Protein AF-A0A1A7Z6F0-F1 (afdb_monomer_lite)

Secondary structure (DSSP, 8-state):
-HHHHHHHHHIIIIISTT-TTS---SS--SHHHHHHHHHHHHHIIIIIHHHHHTTHHHHHSSGGGS-S--SSPPP--

InterPro domains:
  IPR000907 Lipoxygenase [PTHR11771] (1-76)
  IPR013819 Lipoxygenase, C-terminal [PF00305] (1-75)
  IPR013819 Lipoxygenase, C-terminal [PS51393] (1-77)
  IPR036226 Lipoxigenase, C-terminal domain superfamily [SSF48484] (1-76)

pLDDT: mean 94.01, std 6.59, range [66.44, 98.62]

Organism: NCBI:txid60296

Radius of gyration: 19.9 Å; chains: 1; bounding box: 57×24×42 Å

Sequence (77 aa):
DPELQAWIRDISLEGFTELPSFGLASSLSSREELSTLLAVAIFASTAQHAATNNGQFDWCAWVPNTPCTMRLPPPTD

Structure (mmCIF, N/CA/C/O backbone):
data_AF-A0A1A7Z6F0-F1
#
_entry.id   AF-A0A1A7Z6F0-F1
#
loop_
_atom_site.group_PDB
_atom_site.id
_atom_site.type_symbol
_atom_site.label_atom_id
_atom_site.label_alt_id
_atom_site.label_comp_id
_atom_site.label_asym_id
_atom_site.label_entity_id
_atom_site.label_seq_id
_atom_site.pdbx_PDB_ins_code
_atom_site.Cartn_x
_atom_site.Cartn_y
_atom_site.Cartn_z
_atom_site.occupancy
_atom_site.B_iso_or_equiv
_atom_site.auth_seq_id
_atom_site.auth_comp_id
_atom_site.auth_asym_id
_atom_site.auth_atom_id
_atom_site.pdbx_PDB_model_num
ATOM 1 N N . ASP A 1 1 ? -21.174 0.477 19.347 1.00 95.75 1 ASP A N 1
ATOM 2 C CA . ASP A 1 1 ? -21.826 0.415 18.033 1.00 95.75 1 ASP A CA 1
ATOM 3 C C . ASP A 1 1 ? -21.547 -0.962 17.441 1.00 95.75 1 ASP A C 1
ATOM 5 O O . ASP A 1 1 ? -20.379 -1.256 17.205 1.00 95.75 1 ASP A O 1
ATOM 9 N N . PRO A 1 2 ? -22.555 -1.840 17.341 1.00 96.50 2 PRO A N 1
ATOM 10 C CA . PRO A 1 2 ? -22.356 -3.223 16.915 1.00 96.50 2 PRO A CA 1
ATOM 11 C C . PRO A 1 2 ? -21.894 -3.346 15.456 1.00 96.50 2 PRO A C 1
ATOM 13 O O . PRO A 1 2 ? -21.108 -4.243 15.164 1.00 96.50 2 PRO A O 1
ATOM 16 N N . GLU A 1 3 ? -22.314 -2.442 14.568 1.00 98.06 3 GLU A N 1
ATOM 17 C CA . GLU A 1 3 ? -21.914 -2.468 13.157 1.00 98.06 3 GLU A CA 1
ATOM 18 C C . GLU A 1 3 ? -20.439 -2.082 13.011 1.00 98.06 3 GLU A C 1
ATOM 20 O O . GLU A 1 3 ? -19.684 -2.779 12.335 1.00 98.06 3 GLU A O 1
ATOM 25 N N . LEU A 1 4 ? -19.985 -1.050 13.734 1.00 96.75 4 LEU A N 1
ATOM 26 C CA . LEU A 1 4 ? -18.566 -0.669 13.742 1.00 96.75 4 LEU A CA 1
ATOM 27 C C . LEU A 1 4 ? -17.657 -1.766 14.316 1.00 96.75 4 LEU A C 1
ATOM 29 O O . LEU A 1 4 ? -16.544 -1.949 13.828 1.00 96.75 4 LEU A O 1
ATOM 33 N N . GLN A 1 5 ? -18.111 -2.497 15.343 1.00 96.81 5 GLN A N 1
ATOM 34 C CA . GLN A 1 5 ? -17.337 -3.618 15.895 1.00 96.81 5 GLN A CA 1
ATOM 35 C C . GLN A 1 5 ? -17.281 -4.807 14.933 1.00 96.81 5 GLN A C 1
ATOM 37 O O . GLN A 1 5 ? -16.230 -5.431 14.810 1.00 96.81 5 GLN A O 1
ATOM 42 N N . ALA A 1 6 ? -18.382 -5.117 14.243 1.00 96.44 6 ALA A N 1
ATOM 43 C CA . ALA A 1 6 ? -18.386 -6.153 13.213 1.00 96.44 6 ALA A CA 1
ATOM 44 C C . ALA A 1 6 ? -17.433 -5.787 12.063 1.00 96.44 6 ALA A C 1
ATOM 46 O O . ALA A 1 6 ? -16.600 -6.599 11.680 1.00 96.44 6 ALA A O 1
ATOM 47 N N . TRP A 1 7 ? -17.464 -4.532 11.607 1.00 95.69 7 TRP A N 1
ATOM 48 C CA . TRP A 1 7 ? -16.587 -4.039 10.545 1.00 95.69 7 TRP A CA 1
ATOM 49 C C . TRP A 1 7 ? -15.091 -4.196 10.862 1.00 95.69 7 TRP A C 1
ATOM 51 O O . TRP A 1 7 ? -14.345 -4.746 10.051 1.00 95.69 7 TRP A O 1
ATOM 61 N N . ILE A 1 8 ? -14.632 -3.754 12.040 1.00 93.94 8 ILE A N 1
ATOM 62 C CA . ILE A 1 8 ? -13.210 -3.899 12.400 1.00 93.94 8 ILE A CA 1
ATOM 63 C C . ILE A 1 8 ? -12.820 -5.363 12.628 1.00 93.94 8 ILE A C 1
ATOM 65 O O . ILE A 1 8 ? -11.703 -5.770 12.300 1.00 93.94 8 ILE A O 1
ATOM 69 N N . ARG A 1 9 ? -13.750 -6.177 13.137 1.00 92.94 9 ARG A N 1
ATOM 70 C CA . ARG A 1 9 ? -13.538 -7.612 13.291 1.00 92.94 9 ARG A CA 1
ATOM 71 C C . ARG A 1 9 ? -13.318 -8.274 11.936 1.00 92.94 9 ARG A C 1
ATOM 73 O O . ARG A 1 9 ? -12.314 -8.962 11.796 1.00 92.94 9 ARG A O 1
ATOM 80 N N . ASP A 1 10 ? -14.175 -8.003 10.956 1.00 93.62 10 ASP A N 1
ATOM 81 C CA . ASP A 1 10 ? -14.059 -8.547 9.599 1.00 93.62 10 ASP A CA 1
ATOM 82 C C . ASP A 1 10 ? -12.730 -8.137 8.952 1.00 93.62 10 ASP A C 1
ATOM 84 O O . ASP A 1 10 ? -12.021 -8.976 8.402 1.00 93.62 10 ASP A O 1
ATOM 88 N N . ILE A 1 11 ? -12.316 -6.871 9.092 1.00 91.88 11 ILE A N 1
ATOM 89 C CA . ILE A 1 11 ? -11.003 -6.426 8.603 1.00 91.88 11 ILE A CA 1
ATOM 90 C C . ILE A 1 11 ? -9.877 -7.226 9.269 1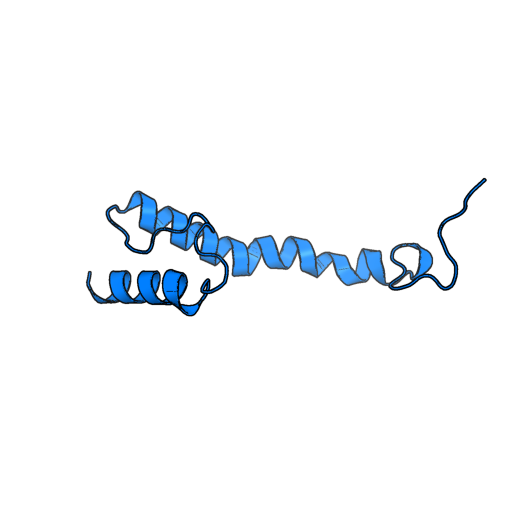.00 91.88 11 ILE A C 1
ATOM 92 O O . ILE A 1 11 ? -9.014 -7.763 8.579 1.00 91.88 11 ILE A O 1
ATOM 96 N N . SER A 1 12 ? -9.868 -7.299 10.601 1.00 89.50 12 SER A N 1
ATOM 97 C CA . SER A 1 12 ? -8.770 -7.922 11.349 1.00 89.50 12 SER A CA 1
ATOM 98 C C . SER A 1 12 ? -8.690 -9.442 11.175 1.00 89.50 12 SER A C 1
ATOM 100 O O . SER A 1 12 ? -7.589 -9.976 11.078 1.00 89.50 12 SER A O 1
ATOM 102 N N . LEU A 1 13 ? -9.834 -10.131 11.137 1.00 88.19 13 LEU A N 1
ATOM 103 C CA . LEU A 1 13 ? -9.901 -11.590 11.121 1.00 88.19 13 LEU A CA 1
ATOM 104 C C . LEU A 1 13 ? -9.938 -12.160 9.710 1.00 88.19 13 LEU A C 1
ATOM 106 O O . LEU A 1 13 ? -9.334 -13.201 9.507 1.00 88.19 13 LEU A O 1
ATOM 110 N N . GLU A 1 14 ? -10.600 -11.493 8.761 1.00 90.25 14 GLU A N 1
ATOM 111 C CA . GLU A 1 14 ? -10.765 -11.988 7.387 1.00 90.25 14 GLU A CA 1
ATOM 112 C C . GLU A 1 14 ? -9.841 -11.257 6.401 1.00 90.25 14 GLU A C 1
ATOM 114 O O . GLU A 1 14 ? -9.274 -11.868 5.496 1.00 90.25 14 GLU A O 1
ATOM 119 N N . GLY A 1 15 ? -9.652 -9.944 6.576 1.00 88.75 15 GLY A N 1
ATOM 120 C CA . GLY A 1 15 ? -8.794 -9.134 5.703 1.00 88.75 15 GLY A CA 1
ATOM 121 C C . GLY A 1 15 ? -7.293 -9.323 5.951 1.00 88.75 15 GLY A C 1
ATOM 122 O O . GLY A 1 15 ? -6.503 -9.259 5.009 1.00 88.75 15 GLY A O 1
ATOM 123 N N . PHE A 1 16 ? -6.898 -9.576 7.202 1.00 87.88 16 PHE A N 1
ATOM 124 C CA . PHE A 1 16 ? -5.503 -9.758 7.629 1.00 87.88 16 PHE A CA 1
ATOM 125 C C . PHE A 1 16 ? -5.229 -11.161 8.207 1.00 87.88 16 PHE A C 1
ATOM 127 O O . PHE A 1 16 ? -4.352 -11.320 9.055 1.00 87.88 16 PHE A O 1
ATOM 134 N N . THR A 1 17 ? -5.947 -12.184 7.728 1.00 81.06 17 THR A N 1
ATOM 135 C CA . THR A 1 17 ? -5.862 -13.600 8.160 1.00 81.06 17 THR A CA 1
ATOM 136 C C . THR A 1 17 ? -4.437 -14.128 8.347 1.00 81.06 17 THR A C 1
ATOM 138 O O . THR A 1 17 ? -4.130 -14.741 9.366 1.00 81.06 17 THR A O 1
ATOM 141 N N . GLU A 1 18 ? -3.545 -13.863 7.391 1.00 79.75 18 GLU A N 1
ATOM 142 C CA . GLU A 1 18 ? -2.157 -14.361 7.397 1.00 79.75 18 GLU A CA 1
ATOM 143 C C . GLU A 1 18 ? -1.186 -13.474 8.205 1.00 79.75 18 GLU A C 1
ATOM 145 O O . GLU A 1 18 ? 0.024 -13.706 8.225 1.00 79.75 18 GLU A O 1
ATOM 150 N N . LEU A 1 19 ? -1.693 -12.431 8.872 1.00 80.50 19 LEU A N 1
ATOM 151 C CA . LEU A 1 19 ? -0.902 -11.457 9.627 1.00 80.50 19 LEU A CA 1
ATOM 152 C C . LEU A 1 19 ? -1.489 -11.223 11.035 1.00 80.50 19 LEU A C 1
ATOM 154 O O . LEU A 1 19 ? -1.840 -10.096 11.390 1.00 80.50 19 LEU A O 1
ATOM 158 N N . PRO A 1 20 ? -1.534 -12.253 11.903 1.00 66.44 20 PRO A N 1
ATOM 159 C CA . PRO A 1 20 ? -2.136 -12.146 13.236 1.00 66.44 20 PRO A CA 1
ATOM 160 C C . PRO A 1 20 ? -1.428 -11.136 14.158 1.00 66.44 20 PRO A C 1
ATOM 162 O O . PRO A 1 20 ? -2.009 -10.673 15.136 1.00 66.44 20 PRO A O 1
ATOM 165 N N . SER A 1 21 ? -0.181 -10.763 13.851 1.00 74.56 21 SER A N 1
ATOM 166 C CA . SER A 1 21 ? 0.594 -9.745 14.569 1.00 74.56 21 SER A CA 1
ATOM 167 C C . SER A 1 21 ? 0.715 -8.419 13.806 1.00 74.56 21 SER A C 1
ATOM 169 O O . SER A 1 21 ? 1.644 -7.658 14.071 1.00 74.56 21 SER A O 1
ATOM 171 N N . PHE A 1 22 ? -0.190 -8.125 12.862 1.00 76.75 22 PHE A N 1
ATOM 172 C CA . PHE A 1 22 ? -0.178 -6.875 12.081 1.00 76.75 22 PHE A CA 1
ATOM 173 C C . PHE A 1 22 ? -0.301 -5.607 12.947 1.00 76.75 22 PHE A C 1
ATOM 175 O O . PHE A 1 22 ? -0.028 -4.504 12.484 1.00 76.75 22 PHE A O 1
ATOM 182 N N . GLY A 1 23 ? -0.693 -5.753 14.218 1.00 79.31 23 GLY A N 1
ATOM 183 C CA . GLY A 1 23 ? -0.819 -4.642 15.164 1.00 79.31 23 GLY A CA 1
ATOM 184 C C . GLY A 1 23 ? -2.148 -3.893 15.060 1.00 79.31 23 GLY A C 1
ATOM 185 O O . GLY A 1 23 ? -2.324 -2.878 15.727 1.00 79.31 23 GLY A O 1
ATOM 186 N N . LEU A 1 24 ? -3.092 -4.394 14.258 1.00 84.38 24 LEU A N 1
ATOM 187 C CA . LEU A 1 24 ? -4.454 -3.877 14.184 1.00 84.38 24 LEU A CA 1
ATOM 188 C C . LEU A 1 24 ? -5.332 -4.550 15.246 1.00 84.38 24 LEU A C 1
ATOM 190 O O . LEU A 1 24 ? -5.420 -5.775 15.305 1.00 84.38 24 LEU A O 1
ATOM 194 N N . ALA A 1 25 ? -5.991 -3.748 16.082 1.00 83.81 25 ALA A N 1
ATOM 195 C CA . ALA A 1 25 ? -6.950 -4.256 17.056 1.00 83.81 25 ALA A CA 1
ATOM 196 C C . ALA A 1 25 ? -8.197 -4.826 16.356 1.00 83.81 25 ALA A C 1
ATOM 198 O O . ALA A 1 25 ? -8.658 -4.278 15.359 1.00 83.81 25 ALA A O 1
ATOM 199 N N . SER A 1 26 ? -8.781 -5.887 16.914 1.00 85.88 26 SER A N 1
ATOM 200 C CA . SER A 1 26 ? -10.025 -6.504 16.421 1.00 85.88 26 SER A CA 1
ATOM 201 C C . SER A 1 26 ? -11.298 -5.899 17.028 1.00 85.88 26 SER A C 1
ATOM 203 O O . SER A 1 26 ? -12.406 -6.361 16.756 1.00 85.88 26 SER A O 1
ATOM 205 N N . SER A 1 27 ? -11.146 -4.865 17.857 1.00 92.19 27 SER A N 1
ATOM 206 C CA . SER A 1 27 ? -12.231 -4.105 18.477 1.00 92.19 27 SER A CA 1
ATOM 207 C C . SER A 1 27 ? -11.804 -2.657 18.695 1.00 92.19 27 SER A C 1
ATOM 209 O O . SER A 1 27 ? -10.630 -2.401 18.962 1.00 92.19 27 SER A O 1
ATOM 211 N N . LEU A 1 28 ? -12.759 -1.729 18.651 1.00 94.31 28 LEU A N 1
ATOM 212 C CA . LEU A 1 28 ? -12.528 -0.299 18.891 1.00 94.31 28 LEU A CA 1
ATOM 213 C C . LEU A 1 28 ? -13.210 0.133 20.190 1.00 94.31 28 LEU A C 1
ATOM 215 O O . LEU A 1 28 ? -14.419 -0.042 20.345 1.00 94.31 28 LEU A O 1
ATOM 219 N N . SER A 1 29 ? -12.452 0.711 21.112 1.00 95.06 29 SER A N 1
ATOM 220 C CA . SER A 1 29 ? -12.912 1.079 22.455 1.00 95.06 29 SER A CA 1
ATOM 221 C C . SER A 1 29 ? -13.010 2.592 22.673 1.00 95.06 29 SER A C 1
ATOM 223 O O . SER A 1 29 ? -13.755 3.036 23.550 1.00 95.06 29 SER A O 1
ATOM 225 N N . SER A 1 30 ? -12.319 3.389 21.851 1.00 96.31 30 SER A N 1
ATOM 226 C CA . SER A 1 30 ? -12.284 4.852 21.954 1.00 96.31 30 SER A CA 1
ATOM 227 C C . SER A 1 30 ? -12.552 5.563 20.622 1.00 96.31 30 SER A C 1
ATOM 229 O O . SER A 1 30 ? -12.465 4.983 19.534 1.00 96.31 30 SER A O 1
ATOM 231 N N . ARG A 1 31 ? -12.896 6.855 20.699 1.00 96.88 31 ARG A N 1
ATOM 232 C CA . ARG A 1 31 ? -13.091 7.699 19.505 1.00 96.88 31 ARG A CA 1
ATOM 233 C C . ARG A 1 31 ? -11.762 8.001 18.825 1.00 96.88 31 ARG A C 1
ATOM 235 O O . ARG A 1 31 ? -11.721 8.152 17.606 1.00 96.88 31 ARG A O 1
ATOM 242 N N . GLU A 1 32 ? -10.698 8.085 19.607 1.00 97.12 32 GLU A N 1
ATOM 243 C CA . GLU A 1 32 ? -9.330 8.326 19.172 1.00 97.12 32 GLU A CA 1
ATOM 244 C C . GLU A 1 32 ? -8.829 7.156 18.313 1.00 97.12 32 GLU A C 1
ATOM 246 O O . GLU A 1 32 ? -8.297 7.383 17.225 1.00 97.12 32 GLU A O 1
ATOM 251 N N . GLU 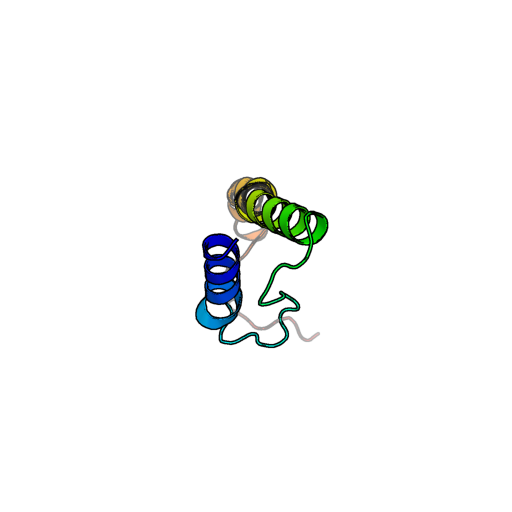A 1 33 ? -9.084 5.912 18.739 1.00 94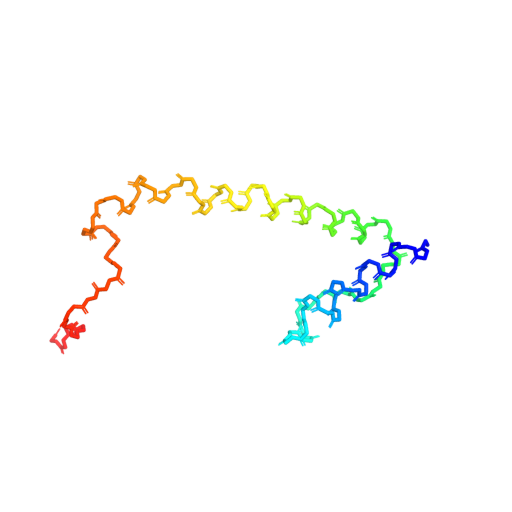.81 33 GLU A N 1
ATOM 252 C CA . GLU A 1 33 ? -8.785 4.702 17.956 1.00 94.81 33 GLU A CA 1
ATOM 253 C C . GLU A 1 33 ? -9.539 4.696 16.622 1.00 94.81 33 GLU A C 1
ATOM 255 O O . GLU A 1 33 ? -8.927 4.534 15.565 1.00 94.81 33 GLU A O 1
ATOM 260 N N . LEU A 1 34 ? -10.856 4.936 16.655 1.00 95.88 34 LEU A N 1
ATOM 261 C CA . LEU A 1 34 ? -11.681 4.986 15.445 1.00 95.88 34 LEU A CA 1
ATOM 262 C C . LEU A 1 34 ? -11.208 6.086 14.484 1.00 95.88 34 LEU A C 1
ATOM 264 O O . LEU A 1 34 ? -11.070 5.845 13.286 1.00 95.88 34 LEU A O 1
ATOM 268 N N . SER A 1 35 ? -10.934 7.285 15.000 1.00 97.50 35 SER A N 1
ATOM 269 C CA . SER A 1 35 ? -10.493 8.421 14.180 1.00 97.50 35 SER A CA 1
ATOM 270 C C . SER A 1 35 ? -9.138 8.149 13.532 1.00 97.50 35 SER A C 1
ATOM 272 O O . SER A 1 35 ? -8.953 8.438 12.351 1.00 97.50 35 SER A O 1
ATOM 274 N N . THR A 1 36 ? -8.212 7.544 14.280 1.00 95.88 36 THR A N 1
ATOM 275 C CA . THR A 1 36 ? -6.894 7.148 13.766 1.00 95.88 36 THR A CA 1
ATOM 276 C C . THR A 1 36 ? -7.033 6.111 12.655 1.00 95.88 36 THR A C 1
ATOM 278 O O . THR A 1 36 ? -6.457 6.281 11.582 1.00 95.88 36 THR A O 1
ATOM 281 N N . LEU A 1 37 ? -7.846 5.073 12.869 1.00 94.69 37 LEU A N 1
ATOM 282 C CA . LEU A 1 37 ? -8.081 4.029 11.873 1.00 94.69 37 LEU A CA 1
ATOM 283 C C . LEU A 1 37 ? -8.685 4.592 10.579 1.00 94.69 37 LEU A C 1
ATOM 285 O O . LEU A 1 37 ? -8.205 4.286 9.487 1.00 94.69 37 LEU A O 1
ATOM 289 N N . LEU A 1 38 ? -9.716 5.433 10.688 1.00 96.75 38 LEU A N 1
ATOM 290 C CA . LEU A 1 38 ? -10.360 6.045 9.525 1.00 96.75 38 LEU A CA 1
ATOM 291 C C . LEU A 1 38 ? -9.402 6.972 8.771 1.00 96.75 38 LEU A C 1
ATOM 293 O O . LEU A 1 38 ? -9.367 6.940 7.541 1.00 96.75 38 LEU A O 1
ATOM 297 N N . ALA A 1 39 ? -8.589 7.752 9.489 1.00 97.94 39 ALA A N 1
ATOM 298 C CA . ALA A 1 39 ? -7.560 8.581 8.872 1.00 97.94 39 ALA A CA 1
ATOM 299 C C . ALA A 1 39 ? -6.554 7.731 8.082 1.00 97.94 39 ALA A C 1
ATOM 301 O O . ALA A 1 39 ? -6.246 8.070 6.940 1.00 97.94 39 ALA A O 1
ATOM 302 N N . VAL A 1 40 ? -6.101 6.603 8.640 1.00 95.88 40 VAL A N 1
ATOM 303 C CA . VAL A 1 40 ? -5.209 5.662 7.944 1.00 95.88 40 VAL A CA 1
ATOM 304 C C . VAL A 1 40 ? -5.883 5.075 6.705 1.00 95.88 40 VAL A C 1
ATOM 306 O O . VAL A 1 40 ? -5.268 5.067 5.643 1.00 95.88 40 V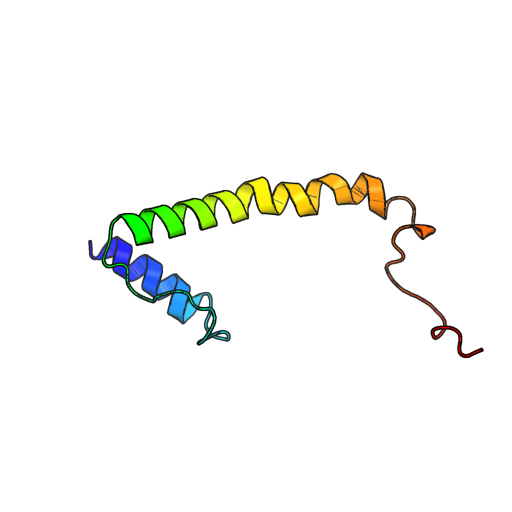AL A O 1
ATOM 309 N N . ALA A 1 41 ? -7.139 4.635 6.794 1.00 95.88 41 ALA A N 1
ATOM 310 C CA . ALA A 1 41 ? -7.858 4.058 5.656 1.00 95.88 41 ALA A CA 1
ATOM 311 C C . ALA A 1 41 ? -8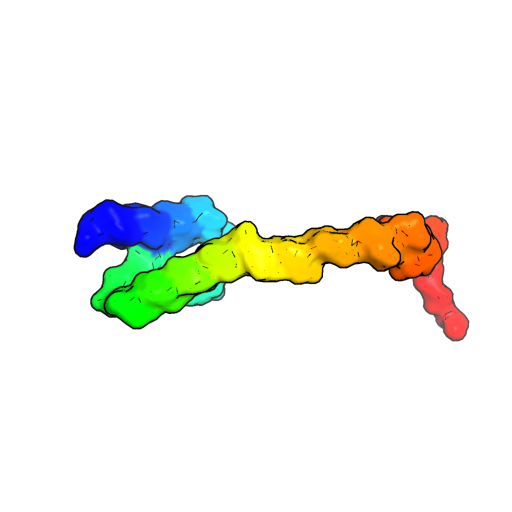.038 5.066 4.504 1.00 95.88 41 ALA A C 1
ATOM 313 O O . ALA A 1 41 ? -7.783 4.746 3.337 1.00 95.88 41 ALA A O 1
ATOM 314 N N . ILE A 1 42 ? -8.423 6.306 4.827 1.00 98.56 42 ILE A N 1
ATOM 315 C CA . ILE A 1 42 ? -8.556 7.390 3.845 1.00 98.56 42 ILE A CA 1
ATOM 316 C C . ILE A 1 42 ? -7.186 7.728 3.252 1.00 98.56 42 ILE A C 1
ATOM 318 O O . ILE A 1 42 ? -7.050 7.816 2.035 1.00 98.56 42 ILE A O 1
ATOM 322 N N . PHE A 1 43 ? -6.155 7.877 4.084 1.00 98.50 43 PHE A N 1
ATOM 323 C CA . PHE A 1 43 ? -4.803 8.196 3.627 1.00 98.50 43 PHE A CA 1
ATOM 324 C C . PHE A 1 43 ? -4.229 7.103 2.713 1.00 98.50 43 PHE A C 1
ATOM 326 O O . PHE A 1 43 ? -3.707 7.412 1.640 1.00 98.50 43 PHE A O 1
ATOM 333 N N . ALA A 1 44 ? -4.374 5.833 3.101 1.00 97.31 44 ALA A N 1
ATOM 334 C CA . ALA A 1 44 ? -3.881 4.677 2.358 1.00 97.31 44 ALA A CA 1
ATOM 335 C C . ALA A 1 44 ? -4.504 4.584 0.955 1.00 97.31 44 ALA A C 1
ATOM 337 O O . ALA A 1 44 ? -3.801 4.378 -0.034 1.00 97.31 44 ALA A O 1
ATOM 338 N N . SER A 1 45 ? -5.818 4.793 0.863 1.00 98.06 45 SER A N 1
ATOM 339 C CA . SER A 1 45 ? -6.564 4.743 -0.401 1.00 98.06 45 SER A CA 1
ATOM 340 C C . SER A 1 45 ? -6.414 5.998 -1.270 1.00 98.06 45 SER A C 1
ATOM 342 O O . SER A 1 45 ? -6.837 5.989 -2.425 1.00 98.06 45 SER A O 1
ATOM 344 N N . THR A 1 46 ? -5.802 7.069 -0.752 1.00 98.56 46 THR A N 1
ATOM 345 C CA . THR A 1 46 ? -5.647 8.343 -1.469 1.00 98.56 46 THR A CA 1
ATOM 346 C C . THR A 1 46 ? -4.183 8.751 -1.597 1.00 98.56 46 THR A C 1
ATOM 348 O O . THR A 1 46 ? -3.530 8.393 -2.575 1.00 98.56 46 THR A O 1
ATOM 351 N N . ALA A 1 47 ? -3.657 9.504 -0.631 1.00 98.62 47 ALA A N 1
ATOM 352 C CA . ALA A 1 47 ? -2.332 10.104 -0.684 1.00 98.62 47 ALA A CA 1
ATOM 353 C C . ALA A 1 47 ? -1.219 9.053 -0.767 1.00 98.62 47 ALA A C 1
ATOM 355 O O . ALA A 1 47 ? -0.299 9.224 -1.563 1.00 98.62 47 ALA A O 1
ATOM 356 N N . GLN A 1 48 ? -1.324 7.948 -0.021 1.00 98.56 48 GLN A N 1
ATOM 357 C CA . GLN A 1 48 ? -0.338 6.867 -0.093 1.00 98.56 48 GLN A CA 1
ATOM 358 C C . GLN A 1 48 ? -0.316 6.225 -1.486 1.00 98.56 48 GLN A C 1
ATOM 360 O O . GLN A 1 48 ? 0.758 6.070 -2.063 1.00 98.56 48 GLN A O 1
ATOM 365 N N . HIS A 1 49 ? -1.488 5.891 -2.041 1.00 98.44 49 HIS A N 1
ATOM 366 C CA . HIS A 1 49 ? -1.596 5.352 -3.398 1.00 98.44 49 HIS A CA 1
ATOM 367 C C . HIS A 1 49 ? -1.058 6.345 -4.436 1.00 98.44 49 HIS A C 1
ATOM 369 O O . HIS A 1 49 ? -0.238 5.981 -5.270 1.00 98.44 49 HIS A O 1
ATOM 375 N N . ALA A 1 50 ? -1.459 7.617 -4.373 1.00 98.62 50 ALA A N 1
ATOM 376 C CA . ALA A 1 50 ? -0.992 8.644 -5.302 1.00 98.62 50 ALA A CA 1
ATOM 377 C C . ALA A 1 50 ? 0.534 8.834 -5.247 1.00 98.62 50 ALA A C 1
ATOM 379 O O . ALA A 1 50 ? 1.167 8.973 -6.294 1.00 98.62 50 ALA A O 1
ATOM 380 N N . ALA A 1 51 ? 1.128 8.803 -4.050 1.00 98.44 51 ALA A N 1
ATOM 381 C CA . ALA A 1 51 ? 2.564 8.984 -3.856 1.00 98.44 51 ALA A CA 1
ATOM 382 C C . ALA A 1 51 ? 3.404 7.866 -4.493 1.00 98.44 51 ALA A C 1
ATOM 384 O O . ALA A 1 51 ? 4.486 8.144 -5.007 1.00 98.44 51 ALA A O 1
ATOM 385 N N . THR A 1 52 ? 2.920 6.621 -4.493 1.00 97.25 52 THR A N 1
ATOM 386 C CA . THR A 1 52 ? 3.629 5.491 -5.119 1.00 97.25 52 THR A CA 1
ATOM 387 C C . THR A 1 52 ? 3.236 5.275 -6.579 1.00 97.25 52 THR A C 1
ATOM 389 O O . THR A 1 52 ? 4.029 4.742 -7.351 1.00 97.25 52 THR A O 1
ATOM 392 N N . ASN A 1 53 ? 2.035 5.701 -6.978 1.00 98.00 53 ASN A N 1
ATOM 393 C CA . ASN A 1 53 ? 1.503 5.463 -8.314 1.00 98.00 53 ASN A CA 1
ATOM 394 C C . ASN A 1 53 ? 1.853 6.567 -9.321 1.00 98.00 53 ASN A C 1
ATOM 396 O O . ASN A 1 53 ? 2.245 6.260 -10.445 1.00 98.00 53 ASN A O 1
ATOM 400 N N . ASN A 1 54 ? 1.691 7.842 -8.958 1.00 98.25 54 ASN A N 1
ATOM 401 C CA . ASN A 1 54 ? 1.671 8.926 -9.948 1.00 98.25 54 ASN A CA 1
ATOM 402 C C . ASN A 1 54 ? 3.023 9.135 -10.643 1.00 98.25 54 ASN A C 1
ATOM 404 O O . ASN A 1 54 ? 3.047 9.523 -11.804 1.00 98.25 54 ASN A O 1
ATOM 408 N N . GLY A 1 55 ? 4.132 8.832 -9.963 1.00 97.94 55 GLY A N 1
ATOM 409 C CA . GLY A 1 55 ? 5.475 8.933 -10.539 1.00 97.94 55 GLY A CA 1
ATOM 410 C C . GLY A 1 55 ? 5.895 7.737 -11.398 1.00 97.94 55 GLY A C 1
ATOM 411 O O . GLY A 1 55 ? 6.976 7.775 -11.979 1.00 97.94 55 GLY A O 1
ATOM 412 N N . GLN A 1 56 ? 5.094 6.666 -11.486 1.00 98.38 56 GLN A N 1
ATOM 413 C CA . GLN A 1 56 ? 5.524 5.434 -12.159 1.00 98.38 56 GLN A CA 1
ATOM 414 C C . GLN A 1 56 ? 5.941 5.678 -13.610 1.00 98.38 56 GLN A C 1
ATOM 416 O O . GLN A 1 56 ? 6.969 5.170 -14.037 1.00 98.38 56 GLN A O 1
ATOM 421 N N . PHE A 1 57 ? 5.184 6.464 -14.377 1.00 97.69 57 PHE A N 1
ATOM 422 C CA . PHE A 1 57 ? 5.558 6.729 -15.765 1.00 97.69 57 PHE A CA 1
ATOM 423 C C . PHE A 1 57 ? 6.810 7.608 -15.859 1.00 97.69 57 PHE A C 1
ATOM 425 O O . PHE A 1 57 ? 7.739 7.260 -16.583 1.00 97.69 57 PHE A O 1
ATOM 432 N N . ASP A 1 58 ? 6.872 8.689 -15.082 1.00 98.31 58 ASP A N 1
ATOM 433 C CA . ASP A 1 58 ? 7.987 9.641 -15.116 1.00 98.31 58 ASP A CA 1
ATOM 434 C C . ASP A 1 58 ? 9.341 8.973 -14.829 1.00 98.31 58 ASP A C 1
ATOM 436 O O . ASP A 1 58 ? 10.348 9.311 -15.452 1.00 98.31 58 ASP A O 1
ATOM 440 N N . TRP A 1 59 ? 9.363 7.988 -13.924 1.00 97.38 59 TRP A N 1
ATOM 441 C CA . TRP A 1 59 ? 10.584 7.277 -13.543 1.00 97.38 59 TRP A CA 1
ATOM 442 C C . TRP A 1 59 ? 10.806 5.979 -14.321 1.00 97.38 59 TRP A C 1
ATOM 444 O O . TRP A 1 59 ? 11.945 5.665 -14.668 1.00 97.38 59 TRP A O 1
ATOM 454 N N . CYS A 1 60 ? 9.754 5.219 -14.624 1.00 97.81 60 CYS A N 1
ATOM 455 C CA . CYS A 1 60 ? 9.901 3.878 -15.194 1.00 97.81 60 CYS A CA 1
ATOM 456 C C . CYS A 1 60 ? 9.786 3.842 -16.727 1.00 97.81 60 CYS A C 1
ATOM 458 O O . CYS A 1 60 ? 10.113 2.814 -17.320 1.00 97.81 60 CYS A O 1
ATOM 460 N N . ALA A 1 61 ? 9.350 4.921 -17.397 1.00 97.81 61 ALA A N 1
ATOM 461 C CA . ALA A 1 61 ? 9.236 4.938 -18.863 1.00 97.81 61 ALA A CA 1
ATOM 462 C C . ALA A 1 61 ? 10.597 4.798 -19.566 1.00 97.81 61 ALA A C 1
ATOM 464 O O . ALA A 1 61 ? 10.688 4.227 -20.655 1.00 97.81 61 ALA A O 1
ATOM 465 N N . TRP A 1 62 ? 11.672 5.283 -18.938 1.00 98.12 62 TRP A N 1
ATOM 466 C CA . TRP A 1 62 ? 13.031 5.051 -19.408 1.00 98.12 62 TRP A CA 1
ATOM 467 C C . TRP A 1 62 ? 13.586 3.764 -18.795 1.00 98.12 62 TRP A C 1
ATOM 469 O O . TRP A 1 62 ? 14.080 3.761 -17.670 1.00 98.12 62 TRP A O 1
ATOM 479 N N . VAL A 1 63 ? 13.524 2.666 -19.555 1.00 98.31 63 VAL A N 1
ATOM 480 C CA . VAL A 1 63 ? 13.870 1.309 -19.083 1.00 98.31 63 VAL A CA 1
ATOM 481 C C . VAL A 1 63 ? 15.218 1.221 -18.346 1.00 98.31 63 VAL A C 1
ATOM 483 O O . VAL A 1 63 ? 15.260 0.554 -17.316 1.00 98.31 63 VAL A O 1
ATOM 486 N N . PRO A 1 64 ? 16.311 1.885 -18.772 1.00 98.00 64 PRO A N 1
ATOM 487 C CA . PRO A 1 64 ? 17.562 1.861 -18.011 1.00 98.00 64 PRO A CA 1
ATOM 488 C C . PRO A 1 64 ? 17.471 2.434 -16.586 1.00 98.00 64 PRO A C 1
ATOM 490 O O . PRO A 1 64 ? 18.271 2.042 -15.743 1.00 98.00 64 PRO A O 1
ATOM 493 N N . ASN A 1 65 ? 16.524 3.337 -16.302 1.00 98.19 65 ASN A N 1
ATOM 494 C CA . ASN A 1 65 ? 16.307 3.893 -14.961 1.00 98.19 65 ASN A CA 1
ATOM 495 C C . ASN A 1 65 ? 15.549 2.927 -14.035 1.00 98.19 65 ASN A C 1
ATOM 497 O O . ASN A 1 65 ? 15.732 2.953 -12.821 1.00 98.19 65 ASN A O 1
ATOM 501 N N . THR A 1 66 ? 14.689 2.066 -14.583 1.00 97.69 66 THR A N 1
ATOM 502 C CA . THR A 1 66 ? 13.933 1.077 -13.797 1.00 97.69 66 THR A CA 1
ATOM 503 C C . THR A 1 66 ? 13.775 -0.226 -14.584 1.00 97.69 66 THR A C 1
ATOM 505 O O . THR A 1 66 ? 12.690 -0.536 -15.082 1.00 97.69 66 THR A O 1
ATOM 508 N N . PRO A 1 67 ? 14.859 -1.007 -14.743 1.00 97.62 67 PRO A N 1
ATOM 509 C CA . PRO A 1 67 ? 14.790 -2.277 -15.447 1.00 97.62 67 PRO A CA 1
ATOM 510 C C . PRO A 1 67 ? 13.924 -3.264 -14.656 1.00 97.62 67 PRO A C 1
ATOM 512 O O . PRO A 1 67 ? 14.187 -3.541 -13.489 1.00 97.62 67 PRO A O 1
ATOM 515 N N . CYS A 1 68 ? 12.904 -3.840 -15.296 1.00 97.69 68 CYS A N 1
ATOM 516 C CA . CYS A 1 68 ? 12.042 -4.843 -14.660 1.00 97.69 68 CYS A CA 1
ATOM 517 C C . CYS A 1 68 ? 12.731 -6.207 -14.478 1.00 97.69 68 CYS A C 1
ATOM 519 O O . CYS A 1 68 ? 12.236 -7.062 -13.747 1.00 97.69 68 CYS A O 1
ATOM 521 N N . THR A 1 69 ? 13.855 -6.434 -15.165 1.00 97.88 69 THR A N 1
ATOM 522 C CA . THR A 1 69 ? 14.630 -7.674 -15.101 1.00 97.88 69 THR A CA 1
ATOM 523 C C . THR A 1 69 ? 16.070 -7.458 -15.566 1.00 97.88 69 THR A C 1
ATOM 525 O O . THR A 1 69 ? 16.361 -6.519 -16.311 1.00 97.88 69 THR A O 1
ATOM 528 N N . MET A 1 70 ? 16.963 -8.365 -15.170 1.00 98.12 70 MET A N 1
ATOM 529 C CA . MET A 1 70 ? 18.360 -8.421 -15.599 1.00 98.12 70 MET A CA 1
ATOM 530 C C . MET A 1 70 ? 18.645 -9.796 -16.207 1.00 98.12 70 MET A C 1
ATOM 532 O O . MET A 1 70 ? 18.171 -10.815 -15.716 1.00 98.12 70 MET A O 1
ATOM 536 N N . ARG A 1 71 ? 19.421 -9.830 -17.296 1.00 98.12 71 ARG A N 1
ATOM 537 C CA . ARG A 1 71 ? 19.703 -11.068 -18.054 1.00 98.12 71 ARG A CA 1
ATOM 538 C C . ARG A 1 71 ? 20.978 -11.793 -17.617 1.00 98.12 71 ARG A C 1
ATOM 540 O O . ARG A 1 71 ? 21.283 -12.850 -18.155 1.00 98.12 71 ARG A O 1
ATOM 547 N N . LEU A 1 72 ? 21.733 -11.205 -16.697 1.00 98.06 72 LEU A N 1
ATOM 548 C CA . LEU A 1 72 ? 23.012 -11.699 -16.192 1.00 98.06 72 LEU A CA 1
ATOM 549 C C . LEU A 1 72 ? 23.062 -11.490 -14.670 1.00 98.06 72 LEU A C 1
ATOM 551 O O . LEU A 1 72 ? 22.348 -10.614 -14.169 1.00 98.06 72 LEU A O 1
ATOM 555 N N . PRO A 1 73 ? 23.872 -12.274 -13.936 1.00 97.75 73 PRO A N 1
ATOM 556 C CA . PRO A 1 73 ? 24.072 -12.061 -12.507 1.00 97.75 73 PRO A CA 1
ATOM 557 C C . PRO A 1 73 ? 24.724 -10.695 -12.220 1.00 97.75 73 PRO A C 1
ATOM 559 O O . PRO A 1 73 ? 25.353 -10.115 -13.112 1.00 97.75 73 PRO A O 1
ATOM 562 N N . PRO A 1 74 ? 24.609 -10.182 -10.979 1.00 97.88 74 PRO A N 1
ATOM 563 C CA . PRO A 1 74 ? 25.402 -9.041 -10.531 1.00 97.88 74 PRO A CA 1
ATOM 564 C C . PRO A 1 74 ? 26.913 -9.294 -10.721 1.00 97.88 74 PRO A C 1
ATOM 566 O O . PRO A 1 74 ? 27.341 -10.443 -10.587 1.00 97.88 74 PRO A O 1
ATOM 569 N N . PRO A 1 75 ? 27.725 -8.261 -11.020 1.00 96.75 75 PRO A N 1
ATOM 570 C CA . PRO A 1 75 ? 29.178 -8.398 -11.155 1.00 96.75 75 PRO A CA 1
ATOM 571 C C . PRO A 1 75 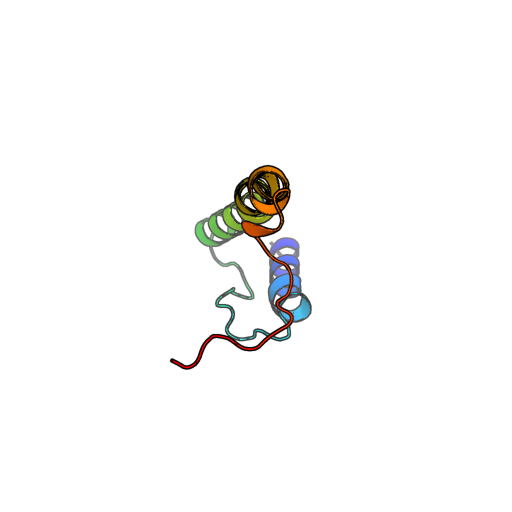? 29.842 -8.956 -9.887 1.00 96.75 75 PRO A C 1
ATOM 573 O O . PRO A 1 75 ? 29.380 -8.682 -8.779 1.00 96.75 75 PRO A O 1
ATOM 576 N N . THR A 1 76 ? 30.924 -9.720 -10.056 1.00 96.62 76 THR A N 1
ATOM 577 C CA . THR A 1 76 ? 31.635 -10.415 -8.962 1.00 96.62 76 THR A CA 1
ATOM 578 C C . THR A 1 76 ? 33.063 -9.928 -8.716 1.00 96.62 76 THR A C 1
ATOM 580 O O . THR A 1 76 ? 33.718 -10.463 -7.825 1.00 96.62 76 THR A O 1
ATOM 583 N N . ASP A 1 77 ? 33.533 -8.961 -9.502 1.00 87.31 77 ASP A N 1
ATOM 584 C CA . ASP A 1 77 ? 34.903 -8.432 -9.456 1.00 87.31 77 ASP A CA 1
ATOM 585 C C . ASP A 1 77 ? 35.001 -7.148 -8.619 1.00 87.31 77 ASP A C 1
ATOM 587 O O . ASP A 1 77 ? 34.039 -6.341 -8.654 1.00 87.31 77 ASP A O 1
#

Foldseek 3Di:
DVVVLVVLLCCQCVVCVVCVPPVRDSGDDDPVNVVVVVVCVVCCVPVVCCVVPVCCCVQPVPCVSPPPDDPDDDDDD